Protein AF-A0A060BN98-F1 (afdb_monomer)

Structure (mmCIF, N/CA/C/O backbone):
data_AF-A0A060BN98-F1
#
_entry.id   AF-A0A060BN98-F1
#
loop_
_atom_site.group_PDB
_atom_site.id
_atom_site.type_symbol
_atom_site.label_atom_id
_atom_site.label_alt_id
_atom_site.label_comp_id
_atom_site.label_asym_id
_atom_site.label_entity_id
_atom_site.label_seq_id
_atom_site.pdbx_PDB_ins_code
_atom_site.Cartn_x
_atom_site.Cartn_y
_atom_site.Cartn_z
_atom_site.occupancy
_atom_site.B_iso_or_equiv
_atom_site.auth_seq_id
_atom_site.auth_comp_id
_atom_site.auth_asym_id
_atom_site.auth_atom_id
_atom_site.pdbx_PDB_model_num
ATOM 1 N N . HIS A 1 1 ? -5.773 -4.239 31.087 1.00 72.62 1 HIS A N 1
ATOM 2 C CA . HIS A 1 1 ? -5.763 -4.108 29.616 1.00 72.62 1 HIS A CA 1
ATOM 3 C C . HIS A 1 1 ? -4.787 -3.008 29.238 1.00 72.62 1 HIS A C 1
ATOM 5 O O . HIS A 1 1 ? -4.778 -1.992 29.923 1.00 72.62 1 HIS A O 1
ATOM 11 N N . GLY A 1 2 ? -3.928 -3.241 28.243 1.00 89.56 2 GLY A N 1
ATOM 12 C CA . GLY A 1 2 ? -2.982 -2.239 27.749 1.00 89.56 2 GLY A CA 1
ATOM 13 C C . GLY A 1 2 ? -3.607 -1.419 26.626 1.00 89.56 2 GLY A C 1
ATOM 14 O O . GLY A 1 2 ? -4.364 -1.961 25.826 1.00 89.56 2 GLY A O 1
ATOM 15 N N . VAL A 1 3 ? -3.299 -0.128 26.590 1.00 95.81 3 VAL A N 1
ATOM 16 C CA . VAL A 1 3 ? -3.630 0.766 25.479 1.00 95.81 3 VAL A CA 1
ATOM 17 C C . VAL A 1 3 ? -2.312 1.300 24.939 1.00 95.81 3 VAL A C 1
ATOM 19 O O . VAL A 1 3 ? -1.451 1.708 25.717 1.00 95.81 3 VAL A O 1
ATOM 22 N N . ALA A 1 4 ? -2.160 1.275 23.621 1.00 96.88 4 ALA A N 1
ATOM 23 C CA . ALA A 1 4 ? -1.011 1.808 22.906 1.00 96.88 4 ALA A CA 1
ATOM 24 C C . ALA A 1 4 ? -1.499 2.530 21.639 1.00 96.88 4 ALA A C 1
ATOM 26 O O . ALA A 1 4 ? -2.630 2.288 21.203 1.00 96.88 4 ALA A O 1
ATOM 27 N N . PRO A 1 5 ? -0.678 3.407 21.041 1.00 98.06 5 PRO A N 1
ATOM 28 C CA . PRO A 1 5 ? -0.900 3.857 19.673 1.00 98.06 5 PRO A CA 1
ATOM 29 C C . PRO A 1 5 ? -0.996 2.661 18.717 1.00 98.06 5 PRO A C 1
ATOM 31 O O . PRO A 1 5 ? -0.369 1.627 18.954 1.00 98.06 5 PRO A O 1
ATOM 34 N N . GLY A 1 6 ? -1.763 2.812 17.638 1.00 98.00 6 GLY A N 1
ATOM 35 C CA . GLY A 1 6 ? -1.786 1.811 16.576 1.00 98.00 6 GLY A CA 1
ATOM 36 C C . GLY A 1 6 ? -0.423 1.678 15.899 1.00 98.00 6 GLY A C 1
ATOM 37 O O . GLY A 1 6 ? 0.359 2.633 15.856 1.00 98.00 6 GLY A O 1
ATOM 38 N N . PHE A 1 7 ? -0.129 0.487 15.386 1.00 98.56 7 PHE A N 1
ATOM 39 C CA . PHE A 1 7 ? 1.127 0.232 14.694 1.00 98.56 7 PHE A CA 1
ATOM 40 C C . PHE A 1 7 ? 1.192 0.987 13.365 1.00 98.56 7 PHE A C 1
ATOM 42 O O . PHE A 1 7 ? 0.172 1.242 12.712 1.00 98.56 7 PHE A O 1
ATOM 49 N N . VAL A 1 8 ? 2.419 1.324 12.974 1.00 98.62 8 VAL A N 1
ATOM 50 C CA . VAL A 1 8 ? 2.747 1.866 11.658 1.00 98.62 8 VAL A CA 1
ATOM 51 C C . VAL A 1 8 ? 3.594 0.827 10.942 1.00 98.62 8 VAL A C 1
ATOM 53 O O . VAL A 1 8 ? 4.715 0.562 11.372 1.00 98.62 8 VAL A O 1
ATOM 56 N N . ASP A 1 9 ? 3.053 0.235 9.883 1.00 98.44 9 ASP A N 1
ATOM 57 C CA . ASP A 1 9 ? 3.781 -0.739 9.074 1.00 98.44 9 ASP A CA 1
ATOM 58 C C . ASP A 1 9 ? 4.440 -0.041 7.881 1.00 98.44 9 ASP A C 1
ATOM 60 O O . ASP A 1 9 ? 3.777 0.426 6.955 1.00 98.44 9 ASP A O 1
ATOM 64 N N . THR A 1 10 ? 5.760 0.097 7.927 1.00 98.00 10 THR A N 1
ATOM 65 C CA . THR A 1 10 ? 6.510 0.834 6.907 1.00 98.00 10 THR A CA 1
ATOM 66 C C . THR A 1 10 ? 6.864 -0.008 5.686 1.00 98.00 10 THR A C 1
ATOM 68 O O . THR A 1 10 ? 7.387 0.557 4.728 1.00 98.00 10 THR A O 1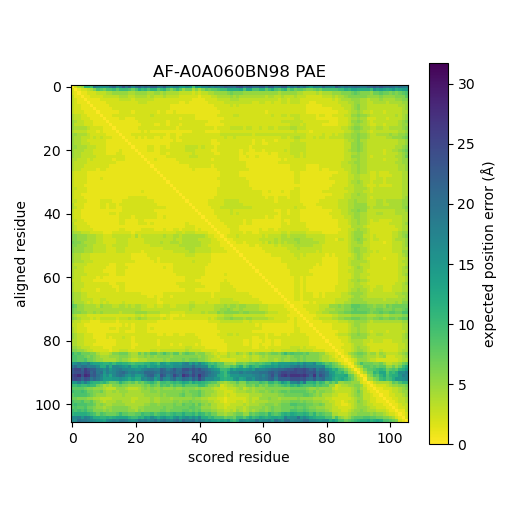
ATOM 71 N N . HIS A 1 11 ? 6.646 -1.328 5.719 1.00 97.06 11 HIS A N 1
ATOM 72 C CA . HIS A 1 11 ? 7.054 -2.227 4.640 1.00 97.06 11 HIS A CA 1
ATOM 73 C C . HIS A 1 11 ? 6.215 -3.509 4.632 1.00 97.06 11 HIS A C 1
ATOM 75 O O . HIS A 1 11 ? 6.524 -4.473 5.331 1.00 97.06 11 HIS A O 1
ATOM 81 N N . ILE A 1 12 ? 5.204 -3.556 3.761 1.00 97.06 12 ILE A N 1
ATOM 82 C CA . ILE A 1 12 ? 4.374 -4.745 3.555 1.00 97.06 12 ILE A CA 1
ATOM 83 C C . ILE A 1 12 ? 3.908 -4.862 2.096 1.00 97.06 12 ILE A C 1
ATOM 85 O O . ILE A 1 12 ? 3.308 -3.955 1.519 1.00 97.06 12 ILE A O 1
ATOM 89 N N . HIS A 1 13 ? 4.167 -6.019 1.488 1.00 96.81 13 HIS A N 1
ATOM 90 C CA . HIS A 1 13 ? 3.840 -6.285 0.079 1.00 96.81 13 HIS A CA 1
ATOM 91 C C . HIS A 1 13 ? 2.389 -6.687 -0.169 1.00 96.81 13 HIS A C 1
ATOM 93 O O . HIS A 1 13 ? 1.964 -6.800 -1.315 1.00 96.81 13 HIS A O 1
ATOM 99 N N . GLY A 1 14 ? 1.639 -6.974 0.888 1.00 96.06 14 GLY A N 1
ATOM 100 C CA . GLY A 1 14 ? 0.281 -7.477 0.795 1.00 96.06 14 GLY A CA 1
ATOM 101 C C . GLY A 1 14 ? -0.193 -8.055 2.116 1.00 96.06 14 GLY A C 1
ATOM 102 O O . GLY A 1 14 ? 0.607 -8.472 2.955 1.00 96.06 14 GLY A O 1
ATOM 103 N N . PHE A 1 15 ? -1.506 -8.093 2.303 1.00 98.31 15 PHE A N 1
ATOM 104 C CA . PHE A 1 15 ? -2.119 -8.651 3.499 1.00 98.31 15 PHE A CA 1
ATOM 105 C C . PHE A 1 15 ? -3.456 -9.304 3.154 1.00 98.31 15 PHE A C 1
ATOM 107 O O . PHE A 1 15 ? -4.175 -8.853 2.266 1.00 98.31 15 PHE A O 1
ATOM 114 N N . PHE A 1 16 ? -3.782 -10.390 3.859 1.00 97.44 16 PHE A N 1
ATOM 115 C CA . PHE A 1 16 ? -5.074 -11.078 3.760 1.00 97.44 16 PHE A CA 1
ATOM 116 C C . PHE A 1 16 ? -5.495 -11.498 2.333 1.00 97.44 16 PHE A C 1
ATOM 118 O O . PHE A 1 16 ? -6.664 -11.429 1.970 1.00 97.44 16 PHE A O 1
ATOM 125 N N . GLY A 1 17 ? -4.539 -11.958 1.520 1.00 97.88 17 GLY A N 1
ATOM 126 C CA . GLY A 1 17 ? -4.805 -12.455 0.163 1.00 97.88 17 GLY A CA 1
ATOM 127 C C . GLY A 1 17 ? -4.811 -11.386 -0.932 1.00 97.88 17 GLY A C 1
ATOM 128 O O . GLY A 1 17 ? -5.126 -11.717 -2.069 1.00 97.88 17 GLY A O 1
ATOM 129 N N . HIS A 1 18 ? -4.438 -10.148 -0.604 1.00 98.00 18 HIS A N 1
ATOM 130 C CA . HIS A 1 18 ? -4.288 -9.055 -1.561 1.00 98.00 18 HIS A CA 1
ATOM 131 C C . HIS A 1 18 ? -2.842 -8.569 -1.575 1.00 98.00 18 HIS A C 1
ATOM 133 O O . HIS A 1 18 ? -2.335 -8.125 -0.540 1.00 98.00 18 HIS A O 1
ATOM 139 N N . ALA A 1 19 ? -2.179 -8.660 -2.726 1.00 97.44 19 ALA A N 1
ATOM 140 C CA . ALA A 1 19 ? -0.852 -8.095 -2.921 1.00 97.44 19 ALA A CA 1
ATOM 141 C C . ALA A 1 19 ? -0.960 -6.647 -3.411 1.00 97.44 19 ALA A C 1
ATOM 143 O O . ALA A 1 19 ? -1.836 -6.296 -4.199 1.00 97.44 19 ALA A O 1
ATOM 144 N N . THR A 1 20 ? -0.027 -5.797 -2.991 1.00 96.25 20 THR A N 1
ATOM 145 C CA . THR A 1 20 ? 0.108 -4.427 -3.504 1.00 96.25 20 THR A CA 1
ATOM 146 C C . THR A 1 20 ? 0.338 -4.427 -5.021 1.00 96.25 20 THR A C 1
ATOM 148 O O . THR A 1 20 ? -0.138 -3.536 -5.718 1.00 96.25 20 THR A O 1
ATOM 151 N N . THR A 1 21 ? 1.011 -5.463 -5.529 1.00 96.00 21 THR A N 1
ATOM 152 C CA . THR A 1 21 ? 1.346 -5.660 -6.948 1.00 96.00 21 THR A CA 1
ATOM 153 C C . THR A 1 21 ? 0.215 -6.263 -7.787 1.00 96.00 21 THR A C 1
ATOM 155 O O . THR A 1 21 ? 0.395 -6.514 -8.976 1.00 96.00 21 THR A O 1
ATOM 158 N N . ASP A 1 22 ? -0.962 -6.516 -7.201 1.00 97.56 22 ASP A N 1
ATOM 159 C CA . ASP A 1 22 ? -2.153 -6.902 -7.974 1.00 97.56 22 ASP A CA 1
ATOM 160 C C . ASP A 1 22 ? -2.712 -5.710 -8.780 1.00 97.56 22 ASP A C 1
ATOM 162 O O . ASP A 1 22 ? -3.629 -5.876 -9.588 1.00 97.56 22 ASP A O 1
ATOM 166 N N . ALA A 1 23 ? -2.178 -4.499 -8.555 1.00 97.56 23 ALA A N 1
ATOM 167 C CA . ALA A 1 23 ? -2.657 -3.232 -9.107 1.00 97.56 23 ALA A CA 1
ATOM 168 C C . ALA A 1 23 ? -4.175 -3.024 -8.910 1.00 97.56 23 ALA A C 1
ATOM 170 O O . ALA A 1 23 ? -4.853 -2.390 -9.725 1.00 97.56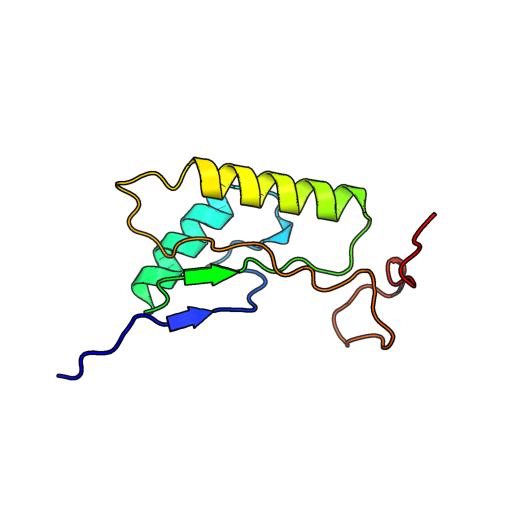 23 ALA A O 1
ATOM 171 N N . ASP A 1 24 ? -4.713 -3.548 -7.805 1.00 98.44 24 ASP A N 1
ATOM 172 C CA . ASP A 1 24 ? -6.129 -3.495 -7.457 1.00 98.44 24 ASP A CA 1
ATOM 173 C C . ASP A 1 24 ? -6.356 -2.647 -6.201 1.00 98.44 24 ASP A C 1
ATOM 175 O O . ASP A 1 24 ? -6.068 -3.046 -5.070 1.00 98.44 24 ASP A O 1
ATOM 179 N N . PHE A 1 25 ? -6.942 -1.465 -6.401 1.00 98.38 25 PHE A N 1
ATOM 180 C CA . PHE A 1 25 ? -7.270 -0.557 -5.304 1.00 98.38 25 PHE A CA 1
ATOM 181 C C . PHE A 1 25 ? -8.265 -1.176 -4.305 1.00 98.38 25 PHE A C 1
ATOM 183 O O . PHE A 1 25 ? -8.228 -0.848 -3.118 1.00 98.38 25 PHE A O 1
ATOM 190 N N . SER A 1 26 ? -9.145 -2.078 -4.758 1.00 98.50 26 SER A N 1
ATOM 191 C CA . SER A 1 26 ? -10.127 -2.721 -3.884 1.00 98.50 26 SER A CA 1
ATOM 192 C C . SER A 1 26 ? -9.461 -3.734 -2.949 1.00 98.50 26 SER A C 1
ATOM 194 O O . SER A 1 26 ? -9.757 -3.739 -1.752 1.00 98.50 26 SER A O 1
ATOM 196 N N . GLY A 1 27 ? -8.477 -4.488 -3.448 1.00 98.50 27 GLY A N 1
ATOM 197 C CA . GLY A 1 27 ? -7.598 -5.333 -2.644 1.00 98.50 27 GLY A CA 1
ATOM 198 C C . GLY A 1 27 ? -6.769 -4.551 -1.622 1.00 98.50 27 GLY A C 1
ATOM 199 O O . GLY A 1 27 ? -6.695 -4.951 -0.461 1.00 98.50 27 GLY A O 1
ATOM 200 N N . ILE A 1 28 ? -6.225 -3.387 -1.991 1.00 98.75 28 ILE A N 1
ATOM 201 C CA . ILE A 1 28 ? -5.500 -2.500 -1.057 1.00 98.75 28 ILE A CA 1
ATOM 202 C C . ILE A 1 28 ? -6.422 -2.018 0.077 1.00 98.75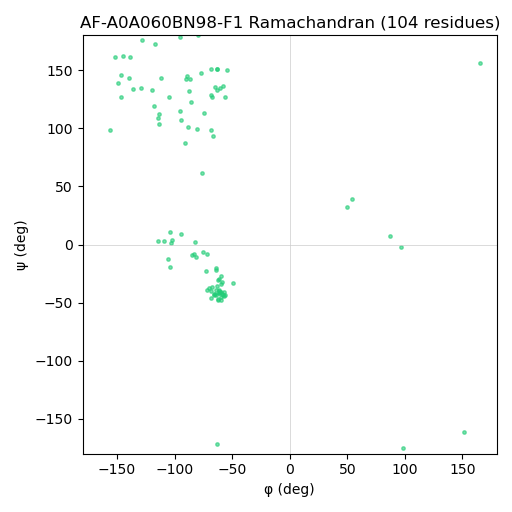 28 ILE A C 1
ATOM 204 O O . ILE A 1 28 ? -6.028 -1.978 1.248 1.00 98.75 28 ILE A O 1
ATOM 208 N N . ASN A 1 29 ? -7.674 -1.689 -0.241 1.00 98.69 29 ASN A N 1
ATOM 209 C CA . ASN A 1 29 ? -8.676 -1.306 0.751 1.00 98.69 29 ASN A CA 1
ATOM 210 C C . ASN A 1 29 ? -9.094 -2.482 1.648 1.00 98.69 29 ASN A C 1
ATOM 212 O O . ASN A 1 29 ? -9.225 -2.307 2.861 1.00 98.69 29 ASN A O 1
ATOM 216 N N . ALA A 1 30 ? -9.242 -3.685 1.092 1.00 98.62 30 ALA A N 1
ATOM 217 C CA . ALA A 1 30 ? -9.501 -4.895 1.868 1.00 98.62 30 ALA A CA 1
ATOM 218 C C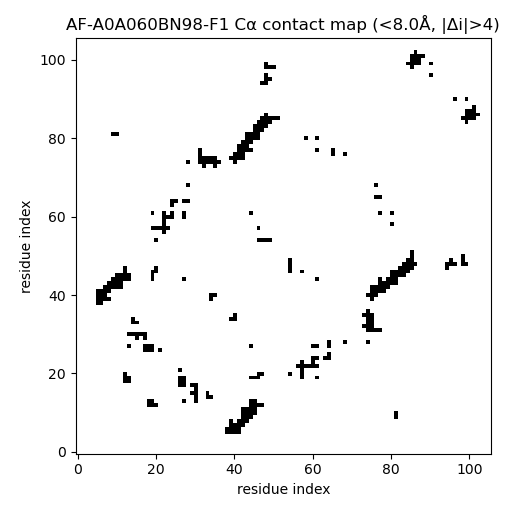 . ALA A 1 30 ? -8.341 -5.205 2.832 1.00 98.62 30 ALA A C 1
ATOM 220 O O . ALA A 1 30 ? -8.567 -5.374 4.032 1.00 98.62 30 ALA A O 1
ATOM 221 N N . ALA A 1 31 ? -7.096 -5.163 2.346 1.00 98.69 31 ALA A N 1
ATOM 222 C CA . ALA A 1 31 ? -5.892 -5.306 3.163 1.00 98.69 31 ALA A CA 1
ATOM 223 C C . ALA A 1 31 ? -5.839 -4.259 4.286 1.00 98.69 31 ALA A C 1
ATOM 225 O O . ALA A 1 31 ? -5.586 -4.599 5.439 1.00 98.69 31 ALA A O 1
ATOM 226 N N . SER A 1 32 ? -6.159 -3.000 3.979 1.00 98.75 32 SER A N 1
ATOM 227 C CA . SER A 1 32 ? -6.216 -1.907 4.955 1.00 98.75 32 SER A CA 1
ATOM 228 C C . SER A 1 32 ? -7.223 -2.172 6.084 1.00 98.75 32 SER A C 1
ATOM 230 O O . SER A 1 32 ? -6.924 -1.921 7.253 1.00 98.75 32 SER A O 1
ATOM 232 N N . VAL A 1 33 ? -8.419 -2.686 5.773 1.00 98.69 33 VAL A N 1
ATOM 233 C CA . VAL A 1 33 ? -9.424 -3.047 6.792 1.00 98.69 33 VAL A CA 1
ATOM 234 C C . VAL A 1 33 ? -8.915 -4.170 7.691 1.00 98.69 33 VAL A C 1
ATOM 236 O O . VAL A 1 33 ? -9.059 -4.098 8.914 1.00 98.69 33 VAL A O 1
ATOM 239 N N . GLU A 1 34 ? -8.288 -5.190 7.111 1.00 98.69 34 GLU A N 1
ATOM 240 C CA . GLU A 1 34 ? -7.761 -6.311 7.885 1.00 98.69 34 GLU A CA 1
ATOM 241 C C . GLU A 1 34 ? -6.542 -5.906 8.723 1.00 98.69 34 GLU A C 1
ATOM 243 O O . GLU A 1 34 ? -6.452 -6.299 9.883 1.00 98.69 34 GLU A O 1
ATOM 248 N N . LEU A 1 35 ? -5.661 -5.039 8.224 1.00 98.69 35 LEU A N 1
ATOM 249 C CA . LEU A 1 35 ? -4.554 -4.468 8.999 1.00 98.69 35 LEU A CA 1
ATOM 250 C C . LEU A 1 35 ? -5.047 -3.751 10.267 1.00 98.69 35 LEU A C 1
ATOM 252 O O . LEU A 1 35 ? -4.515 -3.992 11.353 1.00 98.69 35 LEU A O 1
ATOM 256 N N . ALA A 1 36 ? -6.121 -2.957 10.168 1.00 98.44 36 ALA A N 1
ATOM 257 C CA . ALA A 1 36 ? -6.733 -2.301 11.329 1.00 98.44 36 ALA A CA 1
ATOM 258 C C . ALA A 1 36 ? -7.253 -3.295 12.370 1.00 98.44 36 ALA A C 1
ATOM 260 O O . ALA A 1 36 ? -7.063 -3.090 13.571 1.00 98.44 36 ALA A O 1
ATOM 261 N N . ARG A 1 37 ? -7.849 -4.410 11.930 1.00 98.19 37 ARG A N 1
ATOM 262 C CA . ARG A 1 37 ? -8.295 -5.487 12.832 1.00 98.19 37 ARG A CA 1
ATOM 263 C C . ARG A 1 37 ? -7.141 -6.170 13.568 1.00 98.19 37 ARG A C 1
ATOM 265 O O . ARG A 1 37 ? -7.371 -6.740 14.632 1.00 98.19 37 ARG A O 1
ATOM 272 N N . HIS A 1 38 ? -5.922 -6.074 13.039 1.00 97.75 38 HIS A N 1
ATOM 273 C CA . HIS A 1 38 ? -4.706 -6.641 13.625 1.00 97.75 38 HIS A CA 1
ATOM 274 C C . HIS A 1 38 ? -3.810 -5.589 14.308 1.00 97.75 38 HIS A C 1
ATOM 276 O O . HIS A 1 38 ? -2.700 -5.904 14.730 1.00 97.75 38 HIS A O 1
ATOM 282 N N . GLY A 1 39 ? -4.304 -4.357 14.488 1.00 97.75 39 GLY A N 1
ATOM 283 C CA . GLY A 1 39 ? -3.648 -3.314 15.284 1.00 97.75 39 GLY A CA 1
ATOM 284 C C . GLY A 1 39 ? -2.811 -2.307 14.493 1.00 97.75 39 GLY A C 1
ATOM 285 O O . GLY A 1 39 ? -2.297 -1.363 15.094 1.00 97.75 39 GLY A O 1
ATOM 286 N N . THR A 1 40 ? -2.699 -2.452 13.171 1.00 98.69 40 THR A N 1
ATOM 287 C CA . THR A 1 40 ? -2.017 -1.484 12.300 1.00 98.69 40 THR A CA 1
ATOM 288 C C . THR A 1 40 ? -2.981 -0.380 11.891 1.00 98.69 40 THR A C 1
ATOM 290 O O . THR A 1 40 ? -4.016 -0.641 11.291 1.00 98.69 40 THR A O 1
ATOM 293 N N . THR A 1 41 ? -2.650 0.874 12.188 1.00 98.38 41 THR A N 1
ATOM 294 C CA . THR A 1 41 ? -3.500 2.029 11.843 1.00 98.38 41 THR A CA 1
ATOM 295 C C . THR A 1 41 ? -2.979 2.825 10.658 1.00 98.38 41 THR A C 1
ATOM 297 O O . THR A 1 41 ? -3.746 3.558 10.038 1.00 98.38 41 THR A O 1
ATOM 300 N N . SER A 1 42 ? -1.700 2.667 10.330 1.00 98.62 42 SER A N 1
ATOM 301 C CA . SER A 1 42 ? -1.052 3.333 9.204 1.00 98.62 42 SER A CA 1
ATOM 302 C C . SER A 1 42 ? -0.113 2.365 8.512 1.00 98.62 42 SER A C 1
ATOM 304 O O . SER A 1 42 ? 0.549 1.579 9.188 1.00 98.62 42 SER A O 1
ATOM 306 N N . TRP A 1 43 ? -0.023 2.434 7.189 1.00 98.69 43 TRP A N 1
ATOM 307 C CA . TRP A 1 43 ? 0.901 1.579 6.458 1.00 98.69 43 TRP A CA 1
ATOM 308 C C . TRP A 1 43 ? 1.393 2.193 5.150 1.00 98.69 43 TRP A C 1
ATOM 310 O O . TRP A 1 43 ? 0.797 3.140 4.625 1.00 98.69 43 TRP A O 1
ATOM 320 N N . LEU A 1 44 ? 2.500 1.649 4.650 1.00 98.75 44 LEU A N 1
ATOM 321 C CA . LEU A 1 44 ? 3.061 1.935 3.336 1.00 98.75 44 LEU A CA 1
ATOM 322 C C . LEU A 1 44 ? 2.959 0.659 2.489 1.00 98.75 44 LEU A C 1
ATOM 324 O O . LEU A 1 44 ? 3.747 -0.263 2.707 1.00 98.75 44 LEU A O 1
ATOM 328 N N . PRO A 1 45 ? 2.003 0.572 1.545 1.00 98.44 45 PRO A N 1
ATOM 329 C CA . PRO A 1 45 ? 1.980 -0.511 0.575 1.00 98.44 45 PRO A CA 1
ATOM 330 C C . PRO A 1 45 ? 3.306 -0.552 -0.185 1.00 98.44 45 PRO A C 1
ATOM 332 O O . PRO A 1 45 ? 3.759 0.466 -0.721 1.00 98.44 45 PRO A O 1
ATOM 335 N N . THR A 1 46 ? 3.930 -1.726 -0.201 1.00 97.69 46 THR A N 1
ATOM 336 C CA . THR A 1 46 ? 5.253 -1.924 -0.788 1.00 97.69 46 THR A CA 1
ATOM 337 C C . THR A 1 46 ? 5.166 -2.633 -2.130 1.00 97.69 46 THR A C 1
ATOM 339 O O . THR A 1 46 ? 4.557 -3.698 -2.239 1.00 97.69 46 THR A O 1
ATOM 342 N N . THR A 1 47 ? 5.783 -2.043 -3.150 1.00 95.19 47 THR A N 1
ATOM 343 C CA . THR A 1 47 ? 5.935 -2.658 -4.480 1.00 95.19 47 THR A CA 1
ATOM 344 C C . THR A 1 47 ? 7.089 -3.670 -4.496 1.00 95.19 47 THR A C 1
ATOM 346 O O . THR A 1 47 ? 7.736 -3.900 -3.476 1.00 95.19 47 THR A O 1
ATOM 349 N N . PHE A 1 48 ? 7.331 -4.300 -5.645 1.00 92.62 48 PHE A N 1
ATOM 350 C CA . PHE A 1 48 ? 8.512 -5.126 -5.917 1.00 92.62 48 PHE A CA 1
ATOM 351 C C . PHE A 1 48 ? 9.341 -4.515 -7.058 1.00 92.62 48 PHE A C 1
ATOM 353 O O . PHE A 1 48 ? 8.898 -3.603 -7.757 1.00 92.62 48 PHE A O 1
ATOM 360 N N . THR A 1 49 ? 10.522 -5.081 -7.301 1.00 92.19 49 THR A N 1
ATOM 361 C CA . THR A 1 49 ? 11.321 -4.844 -8.506 1.00 92.19 49 THR A CA 1
ATOM 362 C C . THR A 1 49 ? 10.609 -5.465 -9.707 1.00 92.19 49 THR A C 1
ATOM 364 O O . THR A 1 49 ? 10.680 -6.674 -9.947 1.00 92.19 49 THR A O 1
ATOM 367 N N . LEU A 1 50 ? 9.901 -4.611 -10.442 1.00 91.81 50 LEU A N 1
ATOM 368 C CA . LEU A 1 50 ? 9.114 -4.913 -11.637 1.00 91.81 50 LEU A CA 1
ATOM 369 C C . LEU A 1 50 ? 9.521 -3.965 -12.775 1.00 91.81 50 LEU A C 1
ATOM 371 O O . LEU A 1 50 ? 10.322 -3.048 -12.569 1.00 91.81 50 LEU A O 1
ATOM 375 N N . ALA A 1 51 ? 8.960 -4.149 -13.972 1.00 92.69 51 ALA A N 1
ATOM 376 C CA . ALA A 1 51 ? 9.126 -3.145 -15.017 1.00 92.69 51 ALA A CA 1
ATOM 377 C C . ALA A 1 51 ? 8.476 -1.808 -14.603 1.00 92.69 51 ALA A C 1
ATOM 379 O O . ALA A 1 51 ? 7.514 -1.766 -13.833 1.00 92.69 51 ALA A O 1
ATOM 380 N N . ALA A 1 52 ? 9.014 -0.693 -15.106 1.00 91.69 52 ALA A N 1
ATOM 381 C CA . ALA A 1 52 ? 8.606 0.649 -14.682 1.00 91.69 52 ALA A CA 1
ATOM 382 C C . ALA A 1 52 ? 7.111 0.940 -14.917 1.00 91.69 52 ALA A C 1
ATOM 384 O O . ALA A 1 52 ? 6.480 1.639 -14.126 1.00 91.69 52 ALA A O 1
ATOM 385 N N . ASP A 1 53 ? 6.531 0.389 -15.983 1.00 95.00 53 ASP A N 1
ATOM 386 C CA . ASP A 1 53 ? 5.102 0.491 -16.275 1.00 95.00 53 ASP A CA 1
ATOM 387 C C . ASP A 1 53 ? 4.246 -0.272 -15.254 1.00 95.00 53 ASP A C 1
ATOM 389 O O . ASP A 1 53 ? 3.182 0.207 -14.866 1.00 95.00 53 ASP A O 1
ATOM 393 N N . GLU A 1 54 ? 4.718 -1.420 -14.768 1.00 96.44 54 GLU A N 1
ATOM 394 C CA . GLU A 1 54 ? 4.048 -2.197 -13.723 1.00 96.44 54 GLU A CA 1
ATOM 395 C C . GLU A 1 54 ? 4.084 -1.472 -12.378 1.00 96.44 54 GLU A C 1
ATOM 397 O O . GLU A 1 54 ? 3.037 -1.299 -11.758 1.00 96.44 54 GLU A O 1
ATOM 402 N N . ILE A 1 55 ? 5.246 -0.933 -11.995 1.00 95.81 55 ILE A N 1
ATOM 403 C CA . ILE A 1 55 ? 5.376 -0.077 -10.806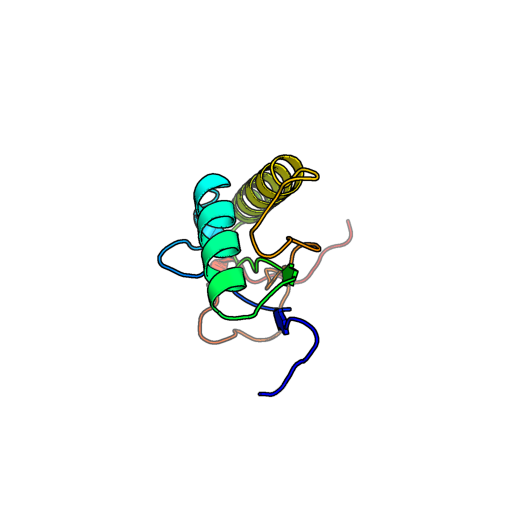 1.00 95.81 55 ILE A CA 1
ATOM 404 C C . ILE A 1 55 ? 4.434 1.128 -10.920 1.00 95.81 55 ILE A C 1
ATOM 406 O O . ILE A 1 55 ? 3.767 1.501 -9.956 1.00 95.81 55 ILE A O 1
ATOM 410 N N . GLY A 1 56 ? 4.321 1.721 -12.113 1.00 97.19 56 GLY A N 1
ATOM 411 C CA . GLY A 1 56 ? 3.371 2.798 -12.386 1.00 97.19 56 GLY A CA 1
ATOM 412 C C . GLY A 1 56 ? 1.911 2.392 -12.150 1.00 97.19 56 GLY A C 1
ATOM 413 O O . GLY A 1 56 ? 1.149 3.169 -11.569 1.00 97.19 56 GLY A O 1
ATOM 414 N N . ARG A 1 57 ? 1.517 1.175 -12.552 1.00 98.38 57 ARG A N 1
ATOM 415 C CA . ARG A 1 57 ? 0.170 0.630 -12.301 1.00 98.38 57 ARG A CA 1
ATOM 416 C C . ARG A 1 57 ? -0.086 0.411 -10.812 1.00 98.38 57 ARG A C 1
ATOM 418 O O . ARG A 1 57 ? -1.152 0.797 -10.334 1.00 98.38 57 ARG A O 1
ATOM 425 N N . ASP A 1 58 ? 0.884 -0.134 -10.086 1.00 98.12 58 ASP A N 1
ATOM 426 C CA . ASP A 1 58 ? 0.780 -0.339 -8.638 1.00 98.12 58 ASP A CA 1
ATOM 427 C C . ASP A 1 58 ? 0.622 1.003 -7.913 1.00 98.12 58 ASP A C 1
ATOM 429 O O . ASP A 1 58 ? -0.303 1.191 -7.121 1.00 98.12 58 ASP A O 1
ATOM 433 N N . CYS A 1 59 ? 1.454 1.991 -8.260 1.00 98.38 59 CYS A N 1
ATOM 434 C CA . CYS A 1 59 ? 1.360 3.350 -7.730 1.00 98.38 59 CYS A CA 1
ATOM 435 C C . CYS A 1 59 ? -0.009 3.988 -7.999 1.00 98.38 59 CYS A C 1
ATOM 437 O O . CYS A 1 59 ? -0.589 4.602 -7.101 1.00 98.38 59 CYS A O 1
ATOM 439 N N . ALA A 1 60 ? -0.551 3.825 -9.209 1.00 98.62 60 ALA A N 1
ATOM 440 C CA . ALA A 1 60 ? -1.873 4.338 -9.556 1.00 98.62 60 ALA A CA 1
ATOM 441 C C . ALA A 1 60 ? -2.990 3.664 -8.739 1.00 98.62 60 ALA A C 1
ATOM 443 O O . ALA A 1 60 ? -3.927 4.337 -8.302 1.00 98.62 60 ALA A O 1
ATOM 444 N N . ALA A 1 61 ? -2.888 2.356 -8.489 1.00 98.62 61 ALA A N 1
ATOM 445 C CA . ALA A 1 61 ? -3.836 1.631 -7.647 1.00 98.62 61 ALA A CA 1
ATOM 446 C C . ALA A 1 61 ? -3.779 2.097 -6.183 1.00 98.62 61 ALA A C 1
ATOM 448 O O . ALA A 1 61 ? -4.826 2.328 -5.575 1.00 98.62 61 ALA A O 1
ATOM 449 N N . ILE A 1 62 ? -2.576 2.310 -5.636 1.00 98.62 62 ILE A N 1
ATOM 450 C CA . ILE A 1 62 ? -2.383 2.830 -4.274 1.00 98.62 62 ILE A CA 1
ATOM 451 C C . ILE 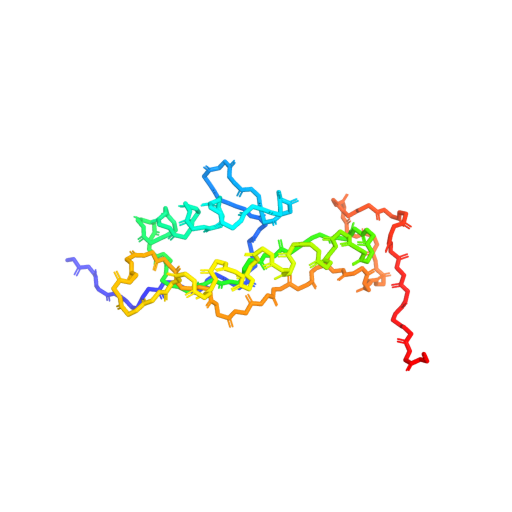A 1 62 ? -2.919 4.261 -4.145 1.00 98.62 62 ILE A C 1
ATOM 453 O O . ILE A 1 62 ? -3.597 4.581 -3.164 1.00 98.62 62 ILE A O 1
ATOM 457 N N . ALA A 1 63 ? -2.663 5.118 -5.138 1.00 98.50 63 ALA A N 1
ATOM 458 C CA . ALA A 1 63 ? -3.195 6.479 -5.168 1.00 98.50 63 ALA A CA 1
ATOM 459 C C . ALA A 1 63 ? -4.730 6.468 -5.163 1.00 98.50 63 ALA A C 1
ATOM 461 O O . ALA A 1 63 ? -5.350 7.115 -4.320 1.00 98.50 63 ALA A O 1
ATOM 462 N N . LYS A 1 64 ? -5.342 5.643 -6.020 1.00 98.62 64 LYS A N 1
ATOM 463 C CA . LYS A 1 64 ? -6.799 5.487 -6.079 1.00 98.62 64 LYS A CA 1
ATOM 464 C C . LYS A 1 64 ? -7.390 4.959 -4.769 1.00 98.62 64 LYS A C 1
ATOM 466 O O . LYS A 1 64 ? -8.429 5.447 -4.334 1.00 98.62 64 LYS A O 1
ATOM 471 N N . ALA A 1 65 ? -6.744 3.983 -4.129 1.00 98.31 65 ALA A N 1
ATOM 472 C CA . ALA A 1 65 ? -7.162 3.507 -2.812 1.00 98.31 65 ALA A CA 1
ATOM 473 C C . ALA A 1 65 ? -7.116 4.649 -1.787 1.00 98.31 65 ALA A C 1
ATOM 475 O O . ALA A 1 65 ? -8.079 4.869 -1.065 1.00 98.31 65 ALA A O 1
ATOM 476 N N . THR A 1 66 ? -6.037 5.434 -1.777 1.00 98.00 66 THR A N 1
ATOM 477 C CA . THR A 1 66 ? -5.871 6.578 -0.866 1.00 98.00 66 THR A CA 1
ATOM 478 C C . THR A 1 66 ? -6.956 7.643 -1.058 1.00 98.00 66 THR A C 1
ATOM 480 O O . THR A 1 66 ? -7.481 8.161 -0.074 1.00 98.00 66 THR A O 1
ATOM 483 N N . GLU A 1 67 ? -7.337 7.945 -2.302 1.00 97.62 67 GLU A N 1
ATOM 484 C CA . GLU A 1 67 ? -8.440 8.866 -2.618 1.00 97.62 67 GLU A CA 1
ATOM 485 C C . GLU A 1 67 ? -9.801 8.353 -2.113 1.00 97.62 67 GLU A C 1
ATOM 487 O O . GLU A 1 67 ? -10.623 9.141 -1.642 1.00 97.62 67 GLU A O 1
ATOM 492 N N . ASP A 1 68 ? -10.026 7.037 -2.162 1.00 97.69 68 ASP A N 1
ATOM 493 C CA . ASP A 1 68 ? -11.246 6.383 -1.668 1.00 97.69 68 ASP A CA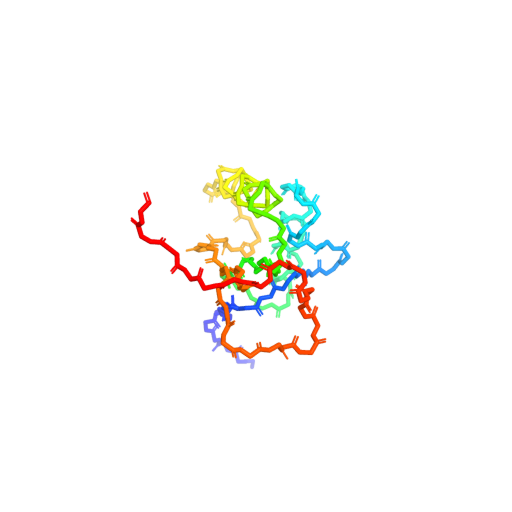 1
ATOM 494 C C . ASP A 1 68 ? -11.319 6.348 -0.124 1.00 97.69 68 ASP A C 1
ATOM 496 O O . ASP A 1 68 ? -12.403 6.306 0.464 1.00 97.69 68 ASP A O 1
ATOM 500 N N . GLN A 1 69 ? -10.174 6.447 0.564 1.00 97.38 69 GLN A N 1
ATOM 501 C CA . GLN A 1 69 ? -10.058 6.461 2.029 1.00 97.38 69 GLN A CA 1
ATOM 502 C C . GLN A 1 69 ? -10.464 7.811 2.647 1.00 97.38 69 GLN A C 1
ATOM 504 O O . GLN A 1 69 ? -9.691 8.480 3.342 1.00 97.38 69 GLN A O 1
ATOM 509 N N . GLY A 1 70 ? -11.722 8.202 2.446 1.00 95.06 70 GLY A N 1
ATOM 510 C CA . GLY A 1 70 ? -12.290 9.456 2.934 1.00 95.06 70 GLY A CA 1
ATOM 511 C C . GLY A 1 70 ? -12.350 9.606 4.470 1.00 95.06 70 GLY A C 1
ATOM 512 O O . GLY A 1 70 ? -11.824 8.790 5.239 1.00 95.06 70 GLY A O 1
ATOM 513 N N . PRO A 1 71 ? -13.021 10.658 4.975 1.00 94.94 71 PRO A N 1
ATOM 514 C CA . PRO A 1 71 ? -13.083 10.961 6.411 1.00 94.94 71 PRO A CA 1
ATOM 515 C C . PRO A 1 71 ? -13.694 9.849 7.274 1.00 94.94 71 PRO A C 1
ATOM 517 O O . PRO A 1 71 ? -13.359 9.724 8.447 1.00 94.94 71 PRO A O 1
ATOM 520 N N . THR A 1 72 ? -14.571 9.030 6.692 1.00 95.62 72 THR A N 1
ATOM 521 C CA . THR A 1 72 ? -15.269 7.922 7.360 1.00 95.62 72 THR A CA 1
ATOM 522 C C . THR A 1 72 ? -14.567 6.571 7.196 1.00 95.62 72 THR A C 1
ATOM 524 O O . THR A 1 72 ? -15.143 5.541 7.544 1.00 95.62 72 THR A O 1
ATOM 527 N N . TRP A 1 73 ? -13.344 6.550 6.656 1.00 97.88 73 TRP A N 1
ATOM 528 C CA . TRP A 1 73 ? -12.560 5.328 6.488 1.00 97.88 73 TRP A CA 1
ATOM 529 C C . TRP A 1 73 ? -12.270 4.642 7.830 1.00 97.88 73 TRP A C 1
ATOM 531 O O . TRP A 1 73 ? -11.871 5.299 8.792 1.00 97.88 73 TRP A O 1
ATOM 541 N N . GLN A 1 74 ? -12.456 3.319 7.879 1.00 96.25 74 GLN A N 1
ATOM 542 C CA . GLN A 1 74 ? -12.317 2.501 9.096 1.00 96.25 74 GLN A CA 1
ATOM 543 C C . GLN A 1 74 ? -11.153 1.493 9.040 1.00 96.25 74 GLN A C 1
ATOM 545 O O . GLN A 1 74 ? -10.985 0.710 9.971 1.00 96.25 74 GLN A O 1
ATOM 550 N N . GLY A 1 75 ? -10.363 1.485 7.963 1.00 98.50 75 GLY A N 1
ATOM 551 C CA . GLY A 1 75 ? -9.156 0.664 7.848 1.00 98.50 75 GLY A CA 1
ATOM 552 C C . GLY A 1 75 ? -7.881 1.421 8.225 1.00 98.50 75 GLY A C 1
ATOM 553 O O . GLY A 1 75 ? -7.904 2.622 8.507 1.00 98.50 75 GLY A O 1
ATOM 554 N N . ALA A 1 76 ? -6.749 0.720 8.170 1.00 98.62 76 ALA A N 1
ATOM 555 C CA . ALA A 1 76 ? -5.430 1.327 8.230 1.00 98.62 76 ALA A CA 1
ATOM 556 C C . ALA A 1 76 ? -5.296 2.341 7.088 1.00 98.62 76 ALA A C 1
ATOM 558 O O . ALA A 1 76 ? -5.727 2.076 5.964 1.00 98.62 76 ALA A O 1
ATOM 559 N N . ARG A 1 77 ? -4.736 3.516 7.366 1.00 98.56 77 ARG A N 1
ATOM 560 C CA . ARG A 1 77 ? -4.571 4.555 6.350 1.00 98.56 77 ARG A CA 1
ATOM 561 C C . ARG A 1 77 ? -3.265 4.368 5.601 1.00 98.56 77 ARG A C 1
ATOM 563 O O . ARG A 1 77 ? -2.208 4.248 6.222 1.00 98.56 77 ARG A O 1
ATOM 570 N N . VAL A 1 78 ? -3.338 4.430 4.280 1.00 98.56 78 VAL A N 1
ATOM 571 C CA . VAL A 1 78 ? -2.146 4.531 3.437 1.00 98.56 78 VAL A CA 1
ATOM 572 C C . VAL A 1 78 ? -1.488 5.893 3.682 1.00 98.56 78 VAL A C 1
ATOM 574 O O . VAL A 1 78 ? -2.161 6.921 3.639 1.00 98.56 78 VAL A O 1
ATOM 577 N N . GLN A 1 79 ? -0.190 5.904 3.999 1.00 98.19 79 GLN A N 1
ATOM 578 C CA . GLN A 1 79 ? 0.579 7.133 4.288 1.00 98.19 79 GLN A CA 1
ATOM 579 C C . GLN A 1 79 ? 1.596 7.494 3.194 1.00 98.19 79 GLN A C 1
ATOM 581 O O . GLN A 1 79 ? 2.353 8.451 3.338 1.00 98.19 79 GLN A O 1
ATOM 586 N N . GLY A 1 80 ? 1.630 6.726 2.109 1.00 97.75 80 GLY A N 1
ATOM 587 C CA . GLY A 1 80 ? 2.605 6.850 1.034 1.00 97.75 80 GLY A CA 1
ATOM 588 C C . GLY A 1 80 ? 2.834 5.502 0.364 1.00 97.75 80 GLY A C 1
ATOM 589 O O . GLY A 1 80 ? 2.021 4.594 0.508 1.00 97.75 80 GLY A O 1
ATOM 590 N N . ILE A 1 81 ? 3.952 5.378 -0.346 1.00 98.12 81 ILE A N 1
ATOM 591 C CA . ILE A 1 81 ? 4.356 4.162 -1.056 1.00 98.12 81 ILE A CA 1
ATOM 592 C C . ILE A 1 81 ? 5.791 3.843 -0.652 1.00 98.12 81 ILE A C 1
ATOM 594 O O . ILE A 1 81 ? 6.636 4.739 -0.639 1.00 98.12 81 ILE A O 1
ATOM 598 N N . PHE A 1 82 ? 6.072 2.577 -0.352 1.00 97.06 82 PHE A N 1
ATOM 599 C CA . PHE A 1 82 ? 7.447 2.094 -0.293 1.00 97.06 82 PHE A CA 1
ATOM 600 C C . PHE A 1 82 ? 7.789 1.471 -1.651 1.00 97.06 82 PHE A C 1
ATOM 602 O O . PHE A 1 82 ? 7.198 0.468 -2.053 1.00 97.06 82 PHE A O 1
ATOM 609 N N . LEU A 1 83 ? 8.728 2.073 -2.381 1.00 94.75 83 LEU A N 1
ATOM 610 C CA . LEU A 1 83 ? 9.246 1.502 -3.624 1.00 94.75 83 LEU A CA 1
ATOM 611 C C . LEU A 1 83 ? 10.426 0.582 -3.300 1.00 94.75 83 LEU A C 1
ATOM 613 O O . LEU A 1 83 ? 11.525 1.061 -3.026 1.00 94.75 83 LEU A O 1
ATOM 617 N N . GLU A 1 84 ? 10.193 -0.734 -3.285 1.00 92.56 84 GLU A N 1
ATOM 618 C CA . GLU A 1 84 ? 11.267 -1.716 -3.106 1.00 92.56 84 GLU A CA 1
ATOM 619 C C . GLU A 1 84 ? 11.821 -2.142 -4.467 1.00 92.56 84 GLU A C 1
ATOM 621 O O . GLU A 1 84 ? 11.387 -3.123 -5.073 1.00 92.56 84 GLU A O 1
ATOM 626 N N . GLY A 1 85 ? 12.799 -1.369 -4.934 1.00 87.44 85 GLY A N 1
ATOM 627 C CA . GLY A 1 85 ? 13.323 -1.449 -6.292 1.00 87.44 85 GLY A CA 1
ATOM 628 C C . GLY A 1 85 ? 12.718 -0.379 -7.211 1.00 87.44 85 GLY A C 1
ATOM 629 O O . GLY A 1 85 ? 12.009 0.514 -6.744 1.00 87.44 85 GLY A O 1
ATOM 630 N N . PRO A 1 86 ? 13.038 -0.411 -8.517 1.00 87.75 86 PRO A N 1
ATOM 631 C CA . PRO A 1 86 ? 13.962 -1.349 -9.166 1.00 87.75 86 PRO A CA 1
ATOM 632 C C . PRO A 1 86 ? 15.441 -1.033 -8.879 1.00 87.75 86 PRO A C 1
ATOM 634 O O . PRO A 1 86 ? 16.330 -1.811 -9.219 1.00 87.75 86 PRO A O 1
ATOM 637 N N . PHE A 1 87 ? 15.705 0.095 -8.215 1.00 87.88 87 PHE A N 1
ATOM 638 C CA . PHE A 1 87 ? 17.046 0.565 -7.899 1.00 87.88 87 PHE A CA 1
ATOM 639 C C . PHE A 1 87 ? 17.620 -0.144 -6.671 1.00 87.88 87 PHE A C 1
ATOM 641 O O . PHE A 1 87 ? 17.303 0.213 -5.536 1.00 87.88 87 PHE A O 1
ATOM 648 N N . SER A 1 88 ? 18.465 -1.156 -6.880 1.00 77.94 88 SER A N 1
ATOM 649 C CA . SER A 1 88 ? 19.153 -1.850 -5.785 1.00 77.94 88 SER A CA 1
ATOM 650 C C . SER A 1 88 ? 20.518 -2.388 -6.205 1.00 77.94 88 SER A C 1
ATOM 652 O O . SER A 1 88 ? 20.684 -2.959 -7.278 1.00 77.94 88 SER A O 1
ATOM 654 N N . LEU A 1 89 ? 21.495 -2.246 -5.306 1.00 64.56 89 LEU A N 1
ATOM 655 C CA . LEU A 1 89 ? 22.890 -2.657 -5.510 1.00 64.56 89 LEU A CA 1
ATOM 656 C C . LEU A 1 89 ? 23.133 -4.149 -5.224 1.00 64.56 89 LEU A C 1
ATOM 658 O O . LEU A 1 89 ? 24.232 -4.654 -5.451 1.00 64.56 89 LEU A O 1
ATOM 662 N N . TRP A 1 90 ? 22.139 -4.856 -4.681 1.00 60.56 90 TRP A N 1
ATOM 663 C CA . TRP A 1 90 ? 22.249 -6.267 -4.321 1.00 60.56 90 TRP A CA 1
ATOM 664 C C . TRP A 1 90 ? 20.993 -7.020 -4.763 1.00 60.56 90 TRP A C 1
ATOM 666 O O . TRP A 1 90 ? 19.890 -6.552 -4.465 1.00 60.56 90 TRP A O 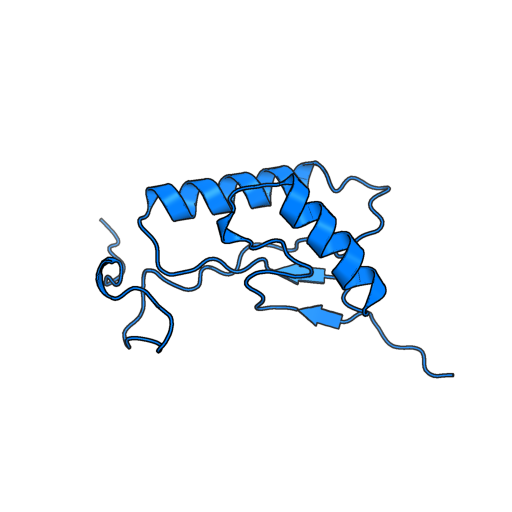1
ATOM 676 N N . PRO A 1 91 ? 21.109 -8.199 -5.405 1.00 60.81 91 PRO A N 1
ATOM 677 C CA . PRO A 1 91 ? 19.950 -9.040 -5.667 1.00 60.81 91 PRO A CA 1
ATOM 678 C C . PRO A 1 91 ? 19.398 -9.550 -4.330 1.00 60.81 91 PRO A C 1
ATOM 680 O O . PRO A 1 91 ? 19.867 -10.538 -3.759 1.00 60.81 91 PRO A O 1
ATOM 683 N N . MET A 1 92 ? 18.423 -8.824 -3.783 1.00 64.69 92 MET A N 1
ATOM 684 C CA . MET A 1 92 ? 17.620 -9.280 -2.655 1.00 64.69 92 MET A CA 1
ATOM 685 C C . MET A 1 92 ? 16.851 -10.522 -3.113 1.00 64.69 92 MET A C 1
ATOM 687 O O . MET A 1 92 ? 16.299 -10.547 -4.207 1.00 64.69 92 MET A O 1
ATOM 691 N N . LEU A 1 93 ? 16.875 -11.575 -2.292 1.00 69.81 93 LEU A N 1
ATOM 692 C CA . LEU A 1 93 ? 16.577 -12.962 -2.683 1.00 69.81 93 LEU A CA 1
ATOM 693 C C . LEU A 1 93 ? 15.274 -13.159 -3.483 1.00 69.81 93 LEU A C 1
ATOM 695 O O . LEU A 1 93 ? 15.215 -14.056 -4.318 1.00 69.81 93 LEU A O 1
ATOM 699 N N . CYS A 1 94 ? 14.239 -12.358 -3.223 1.00 78.75 94 CYS A N 1
ATOM 700 C CA . CYS A 1 94 ? 12.918 -12.463 -3.848 1.00 78.75 94 CYS A CA 1
ATOM 701 C C . CYS A 1 94 ? 12.649 -11.437 -4.965 1.00 78.75 94 CYS A C 1
ATOM 703 O O . CYS A 1 94 ? 11.543 -11.415 -5.498 1.00 78.75 94 CYS A O 1
ATOM 705 N N . GLN A 1 95 ? 13.626 -10.602 -5.327 1.00 84.12 95 GLN A N 1
ATOM 706 C CA . GLN A 1 95 ? 13.490 -9.603 -6.389 1.00 84.12 95 GLN A CA 1
ATOM 707 C C . GLN A 1 95 ? 13.817 -10.216 -7.756 1.00 84.12 95 GLN A C 1
ATOM 709 O O . GLN A 1 95 ? 14.741 -11.024 -7.869 1.00 84.12 95 GLN A O 1
ATOM 714 N N . ASN A 1 96 ? 13.088 -9.827 -8.808 1.00 85.62 96 ASN A N 1
ATOM 715 C CA . ASN A 1 96 ? 13.372 -10.296 -10.164 1.00 85.62 96 ASN A CA 1
ATOM 716 C C . ASN A 1 96 ? 14.627 -9.591 -10.718 1.00 85.62 96 ASN A C 1
ATOM 718 O O . ASN A 1 96 ? 14.563 -8.392 -11.002 1.00 85.62 96 ASN A O 1
ATOM 722 N N . PRO A 1 97 ? 15.749 -10.305 -10.948 1.00 86.31 97 PRO A N 1
ATOM 723 C CA . PRO A 1 97 ? 16.995 -9.669 -11.369 1.00 86.31 97 PRO A CA 1
ATOM 724 C C . PRO A 1 97 ? 16.916 -8.993 -12.739 1.00 86.31 97 PRO A C 1
ATOM 726 O O . PRO A 1 97 ? 17.735 -8.132 -13.031 1.00 86.31 97 PRO A O 1
ATOM 729 N N . GLN A 1 98 ? 15.942 -9.369 -13.576 1.00 89.31 98 GLN A N 1
ATOM 730 C CA . GLN A 1 98 ? 15.745 -8.772 -14.897 1.00 89.31 98 GLN A CA 1
ATOM 731 C C . GLN A 1 98 ? 15.420 -7.275 -14.825 1.00 89.31 98 GLN A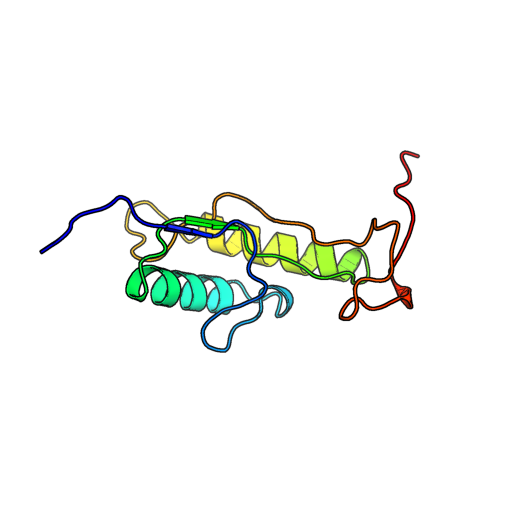 C 1
ATOM 733 O O . GLN A 1 98 ? 15.746 -6.542 -15.755 1.00 89.31 98 GLN A O 1
ATOM 738 N N . TYR A 1 99 ? 14.756 -6.839 -13.755 1.00 88.69 99 TYR A N 1
ATOM 739 C CA . TYR A 1 99 ? 14.306 -5.457 -13.605 1.00 88.69 99 TYR A CA 1
ATOM 740 C C . TYR A 1 99 ? 15.176 -4.647 -12.646 1.00 88.69 99 TYR A C 1
ATOM 742 O O . TYR A 1 99 ? 14.889 -3.478 -12.431 1.00 88.69 99 TYR A O 1
ATOM 750 N N . LEU A 1 100 ? 16.238 -5.238 -12.086 1.00 88.75 100 LEU A N 1
ATOM 751 C CA . LEU A 1 100 ? 17.214 -4.489 -11.303 1.00 88.75 100 LEU A CA 1
ATOM 752 C C . LEU A 1 100 ? 17.994 -3.549 -12.220 1.00 88.75 100 LEU A C 1
ATOM 754 O O . LEU A 1 100 ? 18.560 -3.973 -13.230 1.00 88.75 100 LEU A O 1
ATOM 758 N N . CYS A 1 101 ? 18.057 -2.281 -11.842 1.00 87.44 101 CYS A N 1
ATOM 759 C CA . CYS A 1 101 ? 18.842 -1.284 -12.553 1.00 87.44 101 CYS A CA 1
ATOM 760 C C . CYS A 1 101 ? 19.441 -0.267 -11.586 1.00 87.44 101 CYS A C 1
ATOM 762 O O . CYS A 1 101 ? 18.996 -0.134 -10.450 1.00 87.44 101 CYS A O 1
ATOM 764 N N . ASP A 1 102 ? 20.458 0.456 -12.040 1.00 89.25 102 ASP A N 1
ATOM 765 C CA . ASP A 1 102 ? 20.901 1.656 -11.341 1.00 89.25 102 ASP A CA 1
ATOM 766 C C . ASP A 1 102 ? 19.924 2.807 -11.638 1.00 89.25 102 ASP A C 1
ATOM 768 O O . ASP A 1 102 ? 19.350 2.857 -12.732 1.00 89.25 102 ASP A O 1
ATOM 772 N N . PRO A 1 103 ? 19.704 3.728 -10.685 1.00 88.06 103 PRO A N 1
ATOM 773 C CA . PRO A 1 103 ? 18.924 4.925 -10.954 1.00 88.06 103 PRO A CA 1
ATOM 774 C C . PRO A 1 103 ? 19.640 5.800 -11.989 1.00 88.06 103 PRO A C 1
ATOM 776 O O . PRO A 1 103 ? 20.843 6.041 -11.875 1.00 88.06 103 PRO A O 1
ATOM 779 N N . ASP A 1 104 ? 18.878 6.310 -12.955 1.00 86.88 104 ASP A N 1
ATOM 780 C CA . ASP A 1 104 ? 19.324 7.311 -13.927 1.00 86.88 104 ASP A CA 1
ATOM 781 C C . ASP A 1 104 ? 18.604 8.642 -13.660 1.00 86.88 104 ASP A C 1
ATOM 783 O O . ASP A 1 104 ? 17.451 8.658 -13.221 1.00 86.88 104 ASP A O 1
ATOM 787 N N . TYR A 1 105 ? 19.310 9.751 -13.853 1.00 81.31 105 TYR A N 1
ATOM 788 C CA . TYR A 1 105 ? 18.823 11.108 -13.597 1.00 81.31 105 TYR A CA 1
ATOM 789 C C . TYR A 1 105 ? 18.503 11.883 -14.885 1.00 81.31 105 TYR A C 1
ATOM 791 O O . TYR A 1 105 ? 17.907 12.960 -14.793 1.00 81.31 105 TYR A O 1
ATOM 799 N N . GLU A 1 106 ? 18.925 11.363 -16.042 1.00 68.94 106 GLU A N 1
ATOM 800 C CA . GLU A 1 106 ? 18.639 11.898 -17.383 1.00 68.94 106 GLU A CA 1
ATOM 801 C C . GLU A 1 106 ? 17.273 11.418 -17.909 1.00 68.94 106 GLU A C 1
ATOM 803 O O . GLU A 1 106 ? 16.583 12.232 -18.570 1.00 68.94 106 GLU A O 1
#

Nearest PDB structures (foldseek):
  2vhl-assembly2_B  TM=9.149E-01  e=1.652E-07  Bacillus subtilis
  6fv3-assembly2_D  TM=8.497E-01  e=8.382E-05  Mycolicibacterium smegmatis MC2 155
  6jku-assembly1_D  TM=8.121E-01  e=1.542E-04  Pasteurella multocida
  6fv4-assembly1_A  TM=8.588E-01  e=3.034E-04  Mycolicibacterium smegmatis MC2 155
  3egj-assembly2_B-2  TM=8.085E-01  e=8.969E-05  Vibrio cholerae

pLDDT: mean 93.47, std 8.69, range [60.56, 98.75]

Organism: NCBI:txid153152

Solvent-accessible surface area (backbone atoms only — not comparable to full-atom values): 6002 Å² total; per-residue (Å²): 138,90,85,75,82,62,39,72,44,73,73,42,53,55,38,95,92,25,46,39,74,68,44,38,31,66,38,51,48,51,23,20,39,52,37,34,77,73,46,26,44,32,32,16,52,15,49,62,29,45,54,72,70,56,50,48,43,23,51,52,17,52,51,53,30,50,69,69,54,47,96,82,57,81,39,24,41,68,78,59,72,32,71,46,45,34,58,56,98,61,88,51,93,87,51,46,72,88,34,50,39,82,83,80,92,130

Secondary structure (DSSP, 8-state):
----PPEEEEEESEETTEEGGG--HHHHHHHHHHHHHTTEEEEEEB--S--HHHHHHHHHHHHHHHHH--TT--SPEE---B---SB-SS--TTS-GGG-B-----

InterPro domains:
  IPR006680 Amidohydrolase-related [PF01979] (3-77)
  IPR032466 Metal-dependent hydrolase [SSF51556] (6-106)

Mean predicted aligned error: 3.8 Å

Radius of gyration: 14.85 Å; Cα contacts (8 Å, |Δi|>4): 185; chains: 1; bounding box: 38×25×47 Å

Foldseek 3Di:
DDDDQFDEAEDDQAADPAGLLVLALVRVLVRQAVSVVVRHQAYAHEDALDAPVSVVSSQVSLVVNQVVCDPPHDGRHYPYHHYHDLEDPDPDPPGDVVRNDHDDPD

Sequence (106 aa):
HGVAPGFVDTHIHGFFGHATTDADFSGINAASVELARHGTTSWLPTTFTLAADEIGRDCAAIAKATEDQGPTWQGARVQGIFLEGPFSLWPMLCQNPQYLCDPDYE